Protein AF-A0A2E6PEG2-F1 (afdb_monomer)

Sequence (122 aa):
MLGLSFFLGQRINRQYKETPFESGIISVGSSQFRISVHFYLTAILFIIFDLEVVFLFAWAVGVREAGWPGFIEITVFIMILGVALFYLWRTGALDWRTETQKRGLDKLVGPGGVVNKKEFEL

Mean predicted aligned error: 11.03 Å

Foldseek 3Di:
DVVVCVVPPDDDDDPVVPADDDPPDHDDDDPDDDDDCLVVVVVVLVVVVVVVVVVVVVCVVCVVVCDPVSVVVNVVSVVVNVVVVVVCVVVCSNPPQDPVNVVVQVVQQDPPRDRDCVVPDD

Structure (mmCIF, N/CA/C/O backbone):
data_AF-A0A2E6PEG2-F1
#
_entry.id   AF-A0A2E6PEG2-F1
#
loop_
_atom_site.group_PDB
_atom_site.id
_atom_site.type_symbol
_atom_site.label_atom_id
_atom_site.label_alt_id
_atom_site.label_comp_id
_atom_site.label_asym_id
_atom_site.label_entity_id
_atom_site.label_seq_id
_atom_site.pdbx_PDB_ins_code
_atom_site.Cartn_x
_atom_site.Cartn_y
_atom_site.Cartn_z
_atom_site.occupancy
_atom_site.B_iso_or_equiv
_atom_site.auth_seq_id
_atom_site.auth_comp_id
_atom_site.auth_asym_id
_atom_site.auth_atom_id
_atom_site.pdbx_PDB_model_num
ATOM 1 N N . MET A 1 1 ? 17.815 9.250 24.272 1.00 71.00 1 MET A N 1
ATOM 2 C CA . MET A 1 1 ? 16.728 9.906 25.036 1.00 71.00 1 MET A CA 1
ATOM 3 C C . MET A 1 1 ? 16.047 8.960 26.026 1.00 71.00 1 MET A C 1
ATOM 5 O O . MET A 1 1 ? 15.992 9.322 27.190 1.00 71.00 1 MET A O 1
ATOM 9 N N . LEU A 1 2 ? 15.648 7.734 25.646 1.00 87.56 2 LEU A N 1
ATOM 10 C CA . LEU A 1 2 ? 15.038 6.763 26.583 1.00 87.56 2 LEU A CA 1
ATOM 11 C C . LEU A 1 2 ? 15.883 6.471 27.845 1.00 87.56 2 LEU A C 1
ATOM 13 O O . LEU A 1 2 ? 15.335 6.407 28.940 1.00 87.56 2 LEU A O 1
ATOM 17 N N . GLY A 1 3 ? 17.214 6.369 27.722 1.00 90.69 3 GLY A N 1
ATOM 18 C CA . GLY A 1 3 ? 18.100 6.126 28.874 1.00 90.69 3 GLY A CA 1
ATOM 19 C C . GLY A 1 3 ? 18.165 7.282 29.881 1.00 90.69 3 GLY A C 1
ATOM 20 O O . GLY A 1 3 ? 18.188 7.052 31.085 1.00 90.69 3 GLY A O 1
ATOM 21 N N . LEU A 1 4 ? 18.118 8.527 29.398 1.00 90.62 4 LEU A N 1
ATOM 22 C CA . LEU A 1 4 ? 18.117 9.729 30.239 1.00 90.62 4 LEU A CA 1
ATOM 23 C C . LEU A 1 4 ? 16.773 9.863 30.973 1.00 90.62 4 LEU A C 1
ATOM 25 O O . LEU A 1 4 ? 16.745 10.107 32.175 1.00 90.62 4 LEU A O 1
ATOM 29 N N . SER A 1 5 ? 15.664 9.591 30.276 1.00 87.19 5 SER A N 1
ATOM 30 C CA . SER A 1 5 ? 14.319 9.539 30.863 1.00 87.19 5 SER A CA 1
ATOM 31 C C . SER A 1 5 ? 14.162 8.429 31.906 1.00 87.19 5 SER A C 1
ATOM 33 O O . SER A 1 5 ? 13.469 8.627 32.897 1.00 87.19 5 SER A O 1
ATOM 35 N N . PHE A 1 6 ? 14.815 7.279 31.725 1.00 88.31 6 PHE A N 1
ATOM 36 C CA . PHE A 1 6 ? 14.796 6.199 32.717 1.00 88.31 6 PHE A CA 1
ATOM 37 C C . PHE A 1 6 ? 15.566 6.550 33.997 1.00 88.31 6 PHE A C 1
ATOM 39 O O .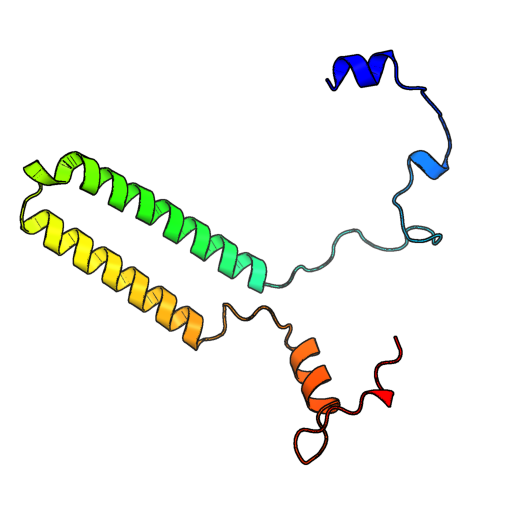 PHE A 1 6 ? 15.183 6.103 35.079 1.00 88.31 6 PHE A O 1
ATOM 46 N N . PHE A 1 7 ? 16.643 7.335 33.878 1.00 91.06 7 PHE A N 1
ATOM 47 C CA . PHE A 1 7 ? 17.499 7.704 35.007 1.00 91.06 7 PHE A CA 1
ATOM 48 C C . PHE A 1 7 ? 16.967 8.917 35.785 1.00 91.06 7 PHE A C 1
ATOM 50 O O . PHE A 1 7 ? 17.004 8.917 37.011 1.00 91.06 7 PHE A O 1
ATOM 57 N N . LEU A 1 8 ? 16.441 9.931 35.088 1.00 91.62 8 LEU A N 1
ATOM 58 C CA . LEU A 1 8 ? 15.866 11.135 35.708 1.00 91.62 8 LEU A CA 1
ATOM 59 C C . LEU A 1 8 ? 14.367 10.987 36.037 1.00 91.62 8 LEU A C 1
ATOM 61 O O . LEU A 1 8 ? 13.817 11.798 36.779 1.00 91.62 8 LEU A O 1
ATOM 65 N N . GLY A 1 9 ? 13.684 9.986 35.473 1.00 86.56 9 GLY A N 1
ATOM 66 C CA . GLY A 1 9 ? 12.247 9.784 35.640 1.00 86.56 9 GLY A CA 1
ATOM 67 C C . GLY A 1 9 ? 11.870 9.239 37.018 1.00 86.56 9 GLY A C 1
ATOM 68 O O . GLY A 1 9 ? 12.372 8.205 37.461 1.00 86.56 9 GLY A O 1
ATOM 69 N N . GLN A 1 10 ? 10.923 9.902 37.684 1.00 82.62 10 GLN A N 1
ATOM 70 C CA . GLN A 1 10 ? 10.420 9.481 38.989 1.00 82.62 10 GLN A CA 1
ATOM 71 C C . GLN A 1 10 ? 9.653 8.152 38.886 1.00 82.62 10 GLN A C 1
ATOM 73 O O . GLN A 1 10 ? 8.641 8.037 38.189 1.00 82.62 10 GLN A O 1
ATOM 78 N N . ARG A 1 11 ? 10.106 7.136 39.627 1.00 79.06 11 ARG A N 1
ATOM 79 C CA . ARG A 1 11 ? 9.434 5.833 39.696 1.00 79.06 11 ARG A CA 1
ATOM 80 C C . ARG A 1 11 ? 8.326 5.859 40.738 1.00 79.06 11 ARG A C 1
ATOM 82 O O . ARG A 1 11 ? 8.558 5.630 41.919 1.00 79.06 11 ARG A O 1
ATOM 89 N N . ILE A 1 12 ? 7.106 6.122 40.286 1.00 79.69 12 ILE A N 1
ATOM 90 C CA . ILE A 1 12 ? 5.903 5.962 41.106 1.00 79.69 12 ILE A CA 1
ATOM 91 C C . ILE A 1 12 ? 5.370 4.541 40.904 1.00 79.69 12 ILE A C 1
ATOM 93 O O . ILE A 1 12 ? 5.108 4.137 39.768 1.00 79.69 12 ILE A O 1
ATOM 97 N N . ASN A 1 13 ? 5.224 3.802 42.006 1.00 77.31 13 ASN A N 1
ATOM 98 C CA . ASN A 1 13 ? 4.554 2.506 42.064 1.00 77.31 13 ASN A CA 1
ATOM 99 C C . ASN A 1 13 ? 3.150 2.725 42.649 1.00 77.31 13 ASN A C 1
ATOM 101 O O . ASN A 1 13 ? 2.996 2.964 43.846 1.00 77.31 13 ASN A O 1
ATOM 105 N N . ARG A 1 14 ? 2.136 2.751 41.783 1.00 80.19 14 ARG A N 1
ATOM 106 C CA . ARG A 1 14 ? 0.718 2.867 42.150 1.00 80.19 14 ARG A CA 1
ATOM 107 C C . ARG A 1 14 ? -0.040 1.778 41.414 1.00 80.19 14 ARG A C 1
ATOM 109 O O . ARG A 1 14 ? 0.177 1.600 40.222 1.00 80.19 14 ARG A O 1
ATOM 116 N N . GLN A 1 15 ? -0.971 1.126 42.101 1.00 77.12 15 GLN A N 1
ATOM 117 C CA . GLN A 1 15 ? -1.752 0.015 41.555 1.00 77.12 15 GLN A CA 1
ATOM 118 C C . GLN A 1 15 ? -2.454 0.369 40.230 1.00 77.12 15 GLN A C 1
ATOM 120 O O . GLN A 1 15 ? -2.417 -0.416 39.295 1.00 77.12 15 GLN A O 1
ATOM 125 N N . TYR A 1 16 ? -2.990 1.588 40.111 1.00 76.81 16 TYR A N 1
ATOM 126 C CA . TYR A 1 16 ? -3.676 2.073 38.902 1.00 76.81 16 TYR A CA 1
ATOM 127 C C . TYR A 1 16 ? -2.751 2.475 37.742 1.00 76.81 16 TYR A C 1
ATOM 129 O O . TYR A 1 16 ? -3.225 2.802 36.660 1.00 76.81 16 TYR A O 1
ATOM 137 N N . LYS A 1 17 ? -1.430 2.517 37.956 1.00 79.75 17 LYS A N 1
ATOM 138 C CA . LYS A 1 17 ? -0.465 2.856 36.898 1.00 79.75 17 LYS A CA 1
ATOM 139 C C . LYS A 1 17 ? -0.232 1.679 35.949 1.00 79.75 17 LYS A C 1
ATOM 141 O O . LYS A 1 17 ? 0.063 1.892 34.782 1.00 79.75 17 LYS A O 1
ATOM 146 N N . GLU A 1 18 ? -0.364 0.463 36.471 1.00 83.25 18 GLU A N 1
ATOM 147 C CA . GLU A 1 18 ? -0.115 -0.787 35.746 1.00 83.25 18 GLU A CA 1
ATOM 148 C C . GLU A 1 18 ? -1.414 -1.399 35.181 1.00 83.25 18 GLU A C 1
ATOM 150 O O . GLU A 1 18 ? -1.401 -2.497 34.631 1.00 83.25 18 GLU A O 1
ATOM 155 N N . THR A 1 19 ? -2.551 -0.707 35.320 1.00 84.62 19 THR A N 1
ATOM 156 C CA . THR A 1 19 ? -3.849 -1.138 34.783 1.00 84.62 19 THR A CA 1
ATOM 157 C C . THR A 1 19 ? -4.165 -0.426 33.465 1.00 84.62 19 THR A C 1
ATOM 159 O O . THR A 1 19 ? -3.920 0.780 33.372 1.00 84.62 19 THR A O 1
ATOM 162 N N . PRO A 1 20 ? -4.747 -1.116 32.462 1.00 85.88 20 PRO A N 1
ATOM 163 C CA . PRO A 1 20 ? -5.229 -0.482 31.237 1.00 85.88 20 PRO A CA 1
ATOM 164 C C . PRO A 1 20 ? -6.216 0.653 31.524 1.00 85.88 20 PRO A C 1
ATOM 166 O O . PRO A 1 20 ? -7.034 0.572 32.440 1.00 85.88 20 PRO A O 1
ATOM 169 N N . PHE A 1 21 ? -6.139 1.721 30.733 1.00 85.25 21 PHE A N 1
ATOM 170 C CA . PHE A 1 21 ? -7.074 2.833 30.839 1.00 85.25 21 PHE A CA 1
ATOM 171 C C . PHE A 1 21 ? -8.407 2.472 30.175 1.00 85.25 21 PHE A C 1
ATOM 173 O O . PHE A 1 21 ? -8.458 2.287 28.962 1.00 85.25 21 PHE A O 1
ATOM 180 N N . GLU A 1 22 ? -9.485 2.449 30.957 1.00 87.44 22 GLU A N 1
ATOM 181 C CA . GLU A 1 22 ? -10.852 2.241 30.463 1.00 87.44 22 GLU A CA 1
ATOM 182 C C . GLU A 1 22 ? -11.817 3.319 30.979 1.00 87.44 22 GLU A C 1
ATOM 184 O O . GLU A 1 22 ? -12.893 3.027 31.480 1.00 87.44 22 GLU A O 1
ATOM 189 N N . SER A 1 23 ? -11.437 4.601 30.924 1.00 86.38 23 SER A N 1
ATOM 190 C CA . SER A 1 23 ? -12.324 5.719 31.315 1.00 86.38 23 SER A CA 1
ATOM 191 C C . SER A 1 23 ? -12.958 5.595 32.718 1.00 86.38 23 SER A C 1
ATOM 193 O O . SER A 1 23 ? -14.042 6.117 32.963 1.00 86.38 23 SER A O 1
ATOM 195 N N . GLY A 1 24 ? -12.277 4.923 33.654 1.00 84.31 24 GLY A N 1
ATOM 196 C CA . GLY A 1 24 ? -12.718 4.757 35.044 1.00 84.31 24 GLY A CA 1
ATOM 197 C C . GLY A 1 24 ? -13.495 3.471 35.349 1.00 84.31 24 GLY A C 1
ATOM 198 O O . GLY A 1 24 ? -13.867 3.280 36.507 1.00 84.31 24 GLY A O 1
ATOM 199 N N . ILE A 1 25 ? -13.710 2.583 34.371 1.00 82.25 25 ILE A N 1
ATOM 200 C CA . ILE A 1 25 ? -14.249 1.236 34.617 1.00 82.25 25 ILE A CA 1
ATOM 201 C C . ILE A 1 25 ? -13.129 0.194 34.751 1.00 82.25 25 ILE A C 1
ATOM 203 O O . ILE A 1 25 ? -11.996 0.406 34.323 1.00 82.25 25 ILE A O 1
ATOM 207 N N . ILE A 1 26 ? -13.439 -0.923 35.410 1.00 82.75 26 ILE A N 1
ATOM 208 C CA . ILE A 1 26 ? -12.541 -2.079 35.487 1.00 82.75 26 ILE A CA 1
ATOM 209 C C . ILE A 1 26 ? -12.556 -2.838 34.163 1.00 82.75 26 ILE A C 1
ATOM 211 O O . ILE A 1 26 ? -13.631 -3.103 33.629 1.00 82.75 26 ILE A O 1
ATOM 215 N N . SER A 1 27 ? -11.375 -3.245 33.693 1.00 78.88 27 SER A N 1
ATOM 216 C CA . SER A 1 27 ? -11.249 -4.033 32.469 1.00 78.88 27 SER A CA 1
A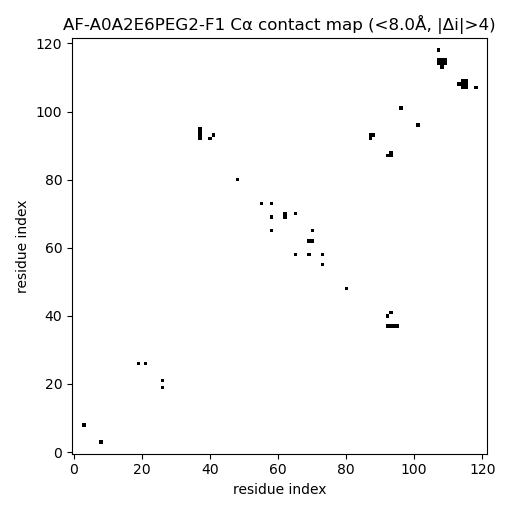TOM 217 C C . SER A 1 27 ? -11.962 -5.365 32.587 1.00 78.88 27 SER A C 1
ATOM 219 O O . SER A 1 27 ? -11.531 -6.243 33.341 1.00 78.88 27 SER A O 1
ATOM 221 N N . VAL A 1 28 ? -13.055 -5.512 31.841 1.00 78.06 28 VAL A N 1
ATOM 222 C CA . VAL A 1 28 ? -13.885 -6.717 31.811 1.00 78.06 28 VAL A CA 1
ATOM 223 C C . VAL A 1 28 ? -13.995 -7.250 30.387 1.00 78.06 28 VAL A C 1
ATOM 225 O O . VAL A 1 28 ? -14.310 -6.525 29.449 1.00 78.06 28 VAL A O 1
ATOM 228 N N . GLY A 1 29 ? -13.765 -8.552 30.226 1.00 76.44 29 GLY A N 1
ATOM 229 C CA . GLY A 1 29 ? -13.909 -9.247 28.946 1.00 76.44 29 GLY A CA 1
ATOM 230 C C . GLY A 1 29 ? -12.600 -9.784 28.369 1.00 76.44 29 GLY A C 1
ATOM 231 O O . GLY A 1 29 ? -11.526 -9.672 28.954 1.00 76.44 29 GLY A O 1
ATOM 232 N N . SER A 1 30 ? -12.719 -10.441 27.215 1.00 78.44 30 SER A N 1
ATOM 233 C CA . SER A 1 30 ? -11.582 -10.999 26.484 1.00 78.44 30 SER A CA 1
ATOM 234 C C . SER A 1 30 ? -10.939 -9.934 25.597 1.00 78.44 30 SER A C 1
ATOM 236 O O . SER A 1 30 ? -11.628 -9.260 24.835 1.00 78.44 30 SER A O 1
ATOM 238 N N . SER A 1 31 ? -9.606 -9.854 25.615 1.00 74.75 31 SER A N 1
ATOM 239 C CA . SER A 1 31 ? -8.812 -9.022 24.692 1.00 74.75 31 SER A CA 1
ATOM 240 C C . SER A 1 31 ? -8.879 -9.501 23.228 1.00 74.75 31 SER A C 1
ATOM 242 O O . SER A 1 31 ? -8.228 -8.925 22.357 1.00 74.75 31 SER A O 1
ATOM 244 N N . GLN A 1 32 ? -9.615 -10.577 22.942 1.00 75.88 32 GLN A N 1
ATOM 245 C CA . GLN A 1 32 ? -9.742 -11.165 21.612 1.00 75.88 32 GLN A CA 1
ATOM 246 C C . GLN A 1 32 ? -11.047 -10.711 20.958 1.00 75.88 32 GLN A C 1
ATOM 248 O O . GLN A 1 32 ? -12.097 -11.338 21.103 1.00 75.88 32 GLN A O 1
ATOM 253 N N . PHE A 1 33 ? -10.972 -9.624 20.201 1.00 75.06 33 PHE A N 1
ATOM 254 C CA . PHE A 1 33 ? -12.064 -9.143 19.361 1.00 75.06 33 PHE A CA 1
ATOM 255 C C . PHE A 1 33 ? -11.805 -9.496 17.896 1.00 75.06 33 PHE A C 1
ATOM 257 O O . PHE A 1 33 ? -10.671 -9.497 17.414 1.00 75.06 33 PHE A O 1
ATOM 264 N N . ARG A 1 34 ? -12.880 -9.823 17.172 1.00 75.31 34 ARG A N 1
ATOM 265 C CA . ARG A 1 34 ? -12.820 -10.111 15.736 1.00 75.31 34 ARG A CA 1
ATOM 266 C C . ARG A 1 34 ? -12.666 -8.794 14.986 1.00 75.31 34 ARG A C 1
ATOM 268 O O . ARG A 1 34 ? -13.611 -8.017 14.891 1.00 75.31 34 ARG A O 1
ATOM 275 N N . ILE A 1 35 ? -11.469 -8.553 14.468 1.00 72.50 35 ILE A N 1
ATOM 276 C CA . ILE A 1 35 ? -11.198 -7.431 13.570 1.00 72.50 35 ILE A CA 1
ATOM 277 C C . ILE A 1 35 ? -11.887 -7.713 12.225 1.00 72.50 35 ILE A C 1
ATOM 279 O O . ILE A 1 35 ? -11.999 -8.867 11.803 1.00 72.50 35 ILE A O 1
ATOM 283 N N . SER A 1 36 ? -12.408 -6.674 11.571 1.00 76.69 36 SER A N 1
ATOM 284 C CA . SER A 1 36 ? -13.124 -6.823 10.302 1.00 76.69 36 SER A CA 1
A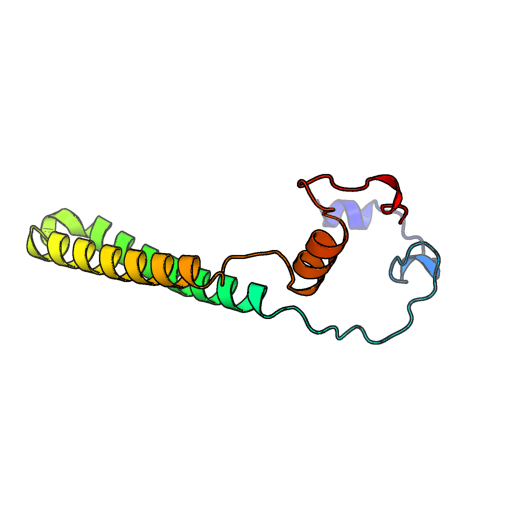TOM 285 C C . SER A 1 36 ? -12.187 -7.272 9.168 1.00 76.69 36 SER A C 1
ATOM 287 O O . SER A 1 36 ? -11.010 -6.918 9.127 1.00 76.69 36 SER A O 1
ATOM 289 N N . VAL A 1 37 ? -12.718 -8.040 8.208 1.00 80.31 37 VAL A N 1
ATOM 290 C CA . VAL A 1 37 ? -11.946 -8.588 7.070 1.00 80.31 37 VAL A CA 1
ATOM 291 C C . VAL A 1 37 ? -11.373 -7.489 6.155 1.00 80.31 37 VAL A C 1
ATOM 293 O O . VAL A 1 37 ? -10.370 -7.704 5.482 1.00 80.31 37 VAL A O 1
ATOM 296 N N . HIS A 1 38 ? -11.948 -6.283 6.167 1.00 81.62 38 HIS A N 1
ATOM 297 C CA . HIS A 1 38 ? -11.516 -5.144 5.345 1.00 81.62 38 HIS A CA 1
ATOM 298 C C . HIS A 1 38 ? -10.035 -4.768 5.553 1.00 81.62 38 HIS A C 1
ATOM 300 O O . HIS A 1 38 ? -9.339 -4.419 4.596 1.00 81.62 38 HIS A O 1
ATOM 306 N N . PHE A 1 39 ? -9.516 -4.921 6.778 1.00 82.75 39 PHE A N 1
ATOM 307 C CA . PHE A 1 39 ? -8.100 -4.677 7.072 1.00 82.75 39 PHE A CA 1
ATOM 308 C C . PHE A 1 39 ? -7.179 -5.694 6.387 1.00 82.75 39 PHE A C 1
ATOM 310 O O . PHE A 1 39 ? -6.094 -5.342 5.933 1.00 82.75 39 PHE A O 1
ATOM 317 N N . TYR A 1 40 ? -7.626 -6.946 6.269 1.00 87.38 40 TYR A N 1
ATOM 318 C CA . TYR A 1 40 ? -6.860 -8.016 5.636 1.00 87.38 40 TYR A CA 1
ATOM 319 C C . TYR A 1 40 ? -6.772 -7.840 4.116 1.00 87.38 40 TYR A C 1
ATOM 321 O O . TYR A 1 40 ? -5.691 -7.977 3.547 1.00 87.38 40 TYR A O 1
ATOM 329 N N . LEU A 1 41 ? -7.882 -7.474 3.465 1.00 87.56 41 LEU A N 1
ATOM 330 C CA . LEU A 1 41 ? -7.904 -7.224 2.018 1.00 87.56 41 LEU A CA 1
ATOM 331 C C . LEU A 1 41 ? -6.965 -6.076 1.634 1.00 87.56 41 LEU A C 1
ATOM 333 O O . LEU A 1 41 ? -6.171 -6.214 0.705 1.00 87.56 41 LEU A O 1
ATOM 337 N N . THR A 1 42 ? -7.006 -4.979 2.396 1.00 86.69 42 THR A N 1
ATOM 338 C CA . THR A 1 42 ? -6.092 -3.843 2.207 1.00 86.69 42 THR A CA 1
ATOM 339 C C . THR A 1 42 ? -4.632 -4.256 2.420 1.00 86.69 42 THR A C 1
ATOM 341 O O . THR A 1 42 ? -3.769 -3.865 1.638 1.00 86.69 42 THR A O 1
ATOM 344 N N . ALA A 1 43 ? -4.348 -5.082 3.433 1.00 91.50 43 ALA A N 1
ATOM 345 C CA . ALA A 1 43 ? -2.993 -5.549 3.721 1.00 91.50 43 ALA A CA 1
ATOM 346 C C . ALA A 1 43 ? -2.416 -6.436 2.606 1.00 91.50 43 ALA A C 1
ATOM 348 O O . ALA A 1 43 ? -1.276 -6.231 2.199 1.00 91.50 43 ALA A O 1
ATOM 349 N N . ILE A 1 44 ? -3.189 -7.388 2.071 1.00 91.19 44 ILE A N 1
ATOM 350 C CA . ILE A 1 44 ? -2.724 -8.214 0.944 1.00 91.19 44 ILE A CA 1
ATOM 351 C C . ILE A 1 44 ? -2.506 -7.366 -0.301 1.00 91.19 44 ILE A C 1
ATOM 353 O O . ILE A 1 44 ? -1.486 -7.527 -0.966 1.00 91.19 44 ILE A O 1
ATOM 357 N N . LEU A 1 45 ? -3.440 -6.464 -0.618 1.00 90.00 45 LEU A N 1
ATOM 358 C CA . LEU A 1 45 ? -3.284 -5.577 -1.768 1.00 90.00 45 LEU A CA 1
ATOM 359 C C . LEU A 1 45 ? -2.019 -4.726 -1.635 1.00 90.00 45 LEU A C 1
ATOM 361 O O . LEU A 1 45 ? -1.302 -4.563 -2.616 1.00 90.00 45 LEU A O 1
ATOM 365 N N . PHE A 1 46 ? -1.727 -4.234 -0.430 1.00 91.38 46 PHE A N 1
ATOM 366 C CA . PHE A 1 46 ? -0.496 -3.502 -0.155 1.00 91.38 46 PHE A CA 1
ATOM 367 C C . PHE A 1 46 ? 0.747 -4.364 -0.396 1.00 91.38 46 PHE A C 1
ATOM 369 O O . PHE A 1 46 ? 1.650 -3.912 -1.083 1.00 91.38 46 PHE A O 1
ATOM 376 N N . ILE A 1 47 ? 0.774 -5.609 0.094 1.00 94.81 47 ILE A N 1
ATOM 377 C CA . ILE A 1 47 ? 1.905 -6.530 -0.120 1.00 94.81 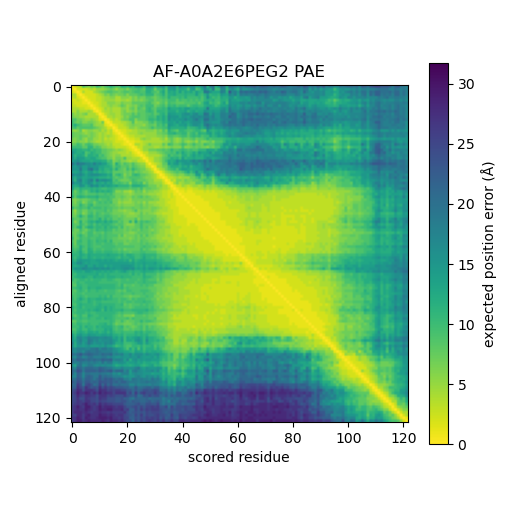47 ILE A CA 1
ATOM 378 C C . ILE A 1 47 ? 2.127 -6.801 -1.609 1.00 94.81 47 ILE A C 1
ATOM 380 O O . ILE A 1 47 ? 3.265 -6.779 -2.068 1.00 94.81 47 ILE A O 1
ATOM 384 N N . ILE A 1 48 ? 1.051 -7.061 -2.359 1.00 92.50 48 ILE A N 1
ATOM 385 C CA . ILE A 1 48 ? 1.146 -7.284 -3.803 1.00 92.50 48 ILE A CA 1
ATOM 386 C C . ILE A 1 48 ? 1.692 -6.016 -4.454 1.00 92.50 48 ILE A C 1
ATOM 388 O O . ILE A 1 48 ? 2.740 -6.074 -5.073 1.00 92.50 48 ILE A O 1
ATOM 392 N N . PHE A 1 49 ? 1.057 -4.860 -4.251 1.00 92.44 49 PHE A N 1
ATOM 393 C CA . PHE A 1 49 ? 1.490 -3.608 -4.873 1.00 92.44 49 PHE A CA 1
ATOM 394 C C . PHE A 1 49 ? 2.941 -3.228 -4.529 1.00 92.44 49 PHE A C 1
ATOM 396 O O . PHE A 1 49 ? 3.673 -2.783 -5.410 1.00 92.44 49 PHE A O 1
ATOM 403 N N . ASP A 1 50 ? 3.374 -3.438 -3.284 1.00 95.44 50 ASP A N 1
ATOM 404 C CA . ASP A 1 50 ? 4.751 -3.190 -2.839 1.00 95.44 50 ASP A CA 1
ATOM 405 C C . ASP A 1 50 ? 5.759 -4.080 -3.584 1.00 95.44 50 ASP A C 1
ATOM 407 O O . ASP A 1 50 ? 6.779 -3.604 -4.085 1.00 95.44 50 ASP A O 1
ATOM 411 N N . LEU A 1 51 ? 5.431 -5.362 -3.758 1.00 95.25 51 LEU A N 1
ATOM 412 C CA . LEU A 1 51 ? 6.241 -6.301 -4.530 1.00 95.25 51 LEU A CA 1
ATOM 413 C C . LEU A 1 51 ? 6.344 -5.879 -6.005 1.00 95.25 51 LEU A C 1
ATOM 415 O O . LEU A 1 51 ? 7.423 -5.942 -6.597 1.00 95.25 51 LEU A O 1
ATOM 419 N N . GLU A 1 52 ? 5.260 -5.378 -6.591 1.00 94.31 52 GLU A N 1
ATOM 420 C CA . GLU A 1 52 ? 5.267 -4.935 -7.987 1.00 94.31 52 GLU A CA 1
ATOM 421 C C . GLU A 1 52 ? 6.128 -3.681 -8.185 1.00 94.31 52 GLU A C 1
ATOM 423 O O . GLU A 1 52 ? 6.820 -3.557 -9.197 1.00 94.31 52 GLU A O 1
A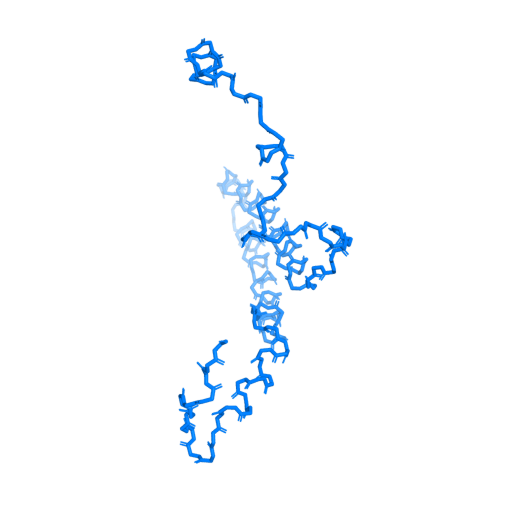TOM 428 N N . VAL A 1 53 ? 6.158 -2.768 -7.207 1.00 94.88 53 VAL A N 1
ATOM 429 C CA . VAL A 1 53 ? 7.045 -1.592 -7.235 1.00 94.88 53 VAL A CA 1
ATOM 430 C C . VAL A 1 53 ? 8.517 -2.008 -7.255 1.00 94.88 53 VAL A C 1
ATOM 432 O O . VAL A 1 53 ? 9.313 -1.380 -7.957 1.00 94.88 53 VAL A O 1
ATOM 435 N N . VAL A 1 54 ? 8.888 -3.089 -6.564 1.00 96.44 54 VAL A N 1
ATOM 436 C CA . VAL A 1 54 ? 10.252 -3.640 -6.640 1.00 96.44 54 VAL A CA 1
ATOM 437 C C . VAL A 1 54 ? 10.586 -4.082 -8.069 1.00 96.44 54 VAL A C 1
ATOM 439 O O . VAL A 1 54 ? 11.685 -3.796 -8.552 1.00 96.44 54 VAL A O 1
ATOM 442 N N . PHE A 1 55 ? 9.647 -4.706 -8.786 1.00 93.50 55 PHE A N 1
ATOM 443 C CA . PHE A 1 55 ? 9.849 -5.067 -10.193 1.00 93.50 55 PHE A CA 1
ATOM 444 C C . PHE A 1 55 ? 9.934 -3.847 -11.113 1.00 93.50 55 PHE A C 1
ATOM 446 O O . PHE A 1 55 ? 10.819 -3.795 -11.972 1.00 93.50 55 PHE A O 1
ATOM 453 N N . LEU A 1 56 ? 9.085 -2.835 -10.898 1.00 94.81 56 LEU A N 1
ATOM 454 C CA . LEU A 1 56 ? 9.181 -1.561 -11.619 1.00 94.81 56 LEU A CA 1
ATOM 455 C C . LEU A 1 56 ? 10.550 -0.910 -11.414 1.00 94.81 56 LEU A C 1
ATOM 457 O O . LEU A 1 56 ? 11.136 -0.393 -12.364 1.00 94.81 56 LEU A O 1
ATOM 461 N N . PHE A 1 57 ? 11.080 -0.962 -10.193 1.00 95.38 57 PHE A N 1
ATOM 462 C CA . PHE A 1 57 ? 12.390 -0.413 -9.872 1.00 95.38 57 PHE A CA 1
ATOM 463 C C . PHE A 1 57 ? 13.522 -1.190 -10.552 1.00 95.38 57 PHE A C 1
ATOM 465 O O . PHE A 1 57 ? 14.407 -0.579 -11.150 1.00 95.38 57 PHE A O 1
ATOM 472 N N . ALA A 1 58 ? 13.478 -2.525 -10.523 1.00 93.44 58 ALA A N 1
ATOM 473 C CA . ALA A 1 58 ? 14.463 -3.366 -11.202 1.00 93.44 58 ALA A CA 1
ATOM 474 C C . ALA A 1 58 ? 14.509 -3.083 -12.714 1.00 93.44 58 ALA A C 1
ATOM 476 O O . ALA A 1 58 ? 15.589 -2.913 -13.281 1.00 93.44 58 ALA A O 1
ATOM 477 N N . TRP A 1 59 ? 13.340 -2.954 -13.349 1.00 94.75 59 TRP A N 1
ATOM 478 C CA . TRP A 1 59 ? 13.243 -2.543 -14.748 1.00 94.75 59 TRP A CA 1
ATOM 479 C C . TRP A 1 59 ? 13.760 -1.114 -14.971 1.00 94.75 59 TRP A C 1
ATOM 481 O O . TRP A 1 59 ? 14.515 -0.876 -15.913 1.00 94.75 59 TRP A O 1
ATOM 491 N N . ALA A 1 60 ? 13.411 -0.168 -14.093 1.00 94.25 60 ALA A N 1
ATOM 492 C CA . ALA A 1 60 ? 13.820 1.230 -14.219 1.00 94.25 60 ALA A CA 1
ATOM 493 C C . ALA A 1 60 ? 15.347 1.405 -14.183 1.00 94.25 60 ALA A C 1
ATOM 495 O O . ALA A 1 60 ? 15.884 2.247 -14.904 1.00 94.25 60 ALA A O 1
ATOM 496 N N . VAL A 1 61 ? 16.054 0.592 -13.389 1.00 95.94 61 VAL A N 1
ATOM 497 C CA . VAL A 1 61 ? 17.526 0.592 -13.338 1.00 95.94 61 VAL A CA 1
ATOM 498 C C . VAL A 1 61 ? 18.142 0.123 -14.665 1.00 95.94 61 VAL A C 1
ATOM 500 O O . VAL A 1 61 ? 19.160 0.673 -15.077 1.00 95.94 61 VAL A O 1
ATOM 503 N N . GLY A 1 62 ? 17.525 -0.848 -15.346 1.00 93.69 62 GLY A N 1
ATOM 504 C CA . GLY A 1 62 ? 18.008 -1.446 -16.601 1.00 93.69 62 GLY A CA 1
ATOM 505 C C . GLY A 1 62 ? 17.279 -0.976 -17.865 1.00 93.69 62 GLY A C 1
ATOM 506 O O . GLY A 1 62 ? 17.237 -1.693 -18.866 1.00 93.69 62 GLY A O 1
ATOM 507 N N . VAL A 1 63 ? 16.642 0.200 -17.831 1.00 93.88 63 VAL A N 1
ATOM 508 C CA . VAL A 1 63 ? 15.727 0.639 -18.902 1.00 93.88 63 VAL A CA 1
ATOM 509 C C . VAL A 1 63 ? 16.418 0.786 -20.265 1.00 93.88 63 VAL A C 1
ATOM 511 O O . VAL A 1 63 ? 15.796 0.583 -21.309 1.00 93.88 63 VAL A O 1
ATOM 514 N N . ARG A 1 64 ? 17.715 1.123 -20.277 1.00 91.38 64 ARG A N 1
ATOM 515 C CA . ARG A 1 64 ? 18.479 1.335 -21.517 1.00 91.38 64 ARG A CA 1
ATOM 516 C C . ARG A 1 64 ? 18.798 0.016 -22.209 1.00 91.38 64 ARG A C 1
ATOM 518 O O . ARG A 1 64 ? 18.766 -0.041 -23.435 1.00 91.38 64 ARG A O 1
ATOM 525 N N . GLU A 1 65 ? 19.088 -1.018 -21.431 1.00 92.62 65 GLU A N 1
ATOM 526 C CA . GLU A 1 65 ? 19.391 -2.364 -21.907 1.00 92.62 65 GLU A CA 1
ATOM 527 C C . GLU A 1 65 ? 18.114 -3.116 -22.309 1.00 92.62 65 GLU A C 1
ATOM 529 O O . GLU A 1 65 ? 18.125 -3.863 -23.285 1.00 92.62 65 GLU A O 1
ATOM 534 N N . ALA A 1 66 ? 17.007 -2.889 -21.594 1.00 90.56 66 ALA A N 1
ATOM 535 C CA . ALA A 1 66 ? 15.732 -3.563 -21.839 1.00 90.56 66 ALA A CA 1
ATOM 536 C C . ALA A 1 66 ? 15.023 -3.094 -23.128 1.00 90.56 66 ALA A C 1
ATOM 538 O O . ALA A 1 66 ? 14.295 -3.866 -23.758 1.00 90.56 66 ALA A O 1
ATOM 539 N N . GLY A 1 67 ? 15.235 -1.836 -23.532 1.00 91.62 67 GLY A N 1
ATOM 540 C CA . GLY A 1 67 ? 14.716 -1.276 -24.781 1.00 91.62 67 GLY A CA 1
ATOM 541 C C . GLY A 1 67 ? 13.188 -1.359 -24.927 1.00 91.62 67 GLY A C 1
ATOM 542 O O . GLY A 1 67 ? 12.435 -1.362 -23.953 1.00 91.62 67 GLY A O 1
ATOM 543 N N . TRP A 1 68 ? 12.714 -1.422 -26.175 1.00 94.00 68 TRP A N 1
ATOM 544 C CA . TRP A 1 68 ? 11.284 -1.518 -26.499 1.00 94.00 68 TRP A CA 1
ATOM 545 C C . TRP A 1 68 ? 10.573 -2.758 -25.928 1.00 94.00 68 TRP A C 1
ATOM 547 O O . TRP A 1 68 ? 9.447 -2.600 -25.454 1.00 94.00 68 TRP A O 1
AT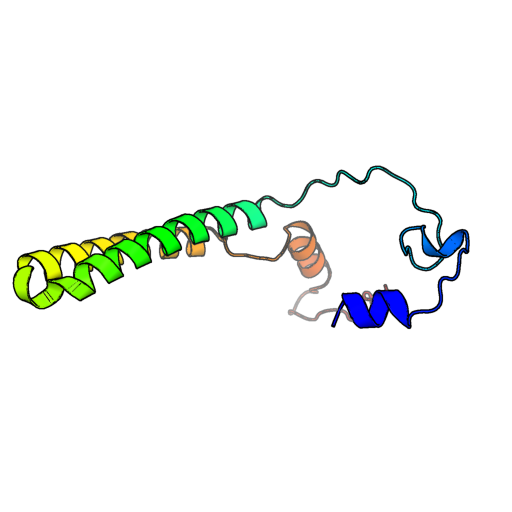OM 557 N N . PRO A 1 69 ? 11.177 -3.966 -25.927 1.00 93.38 69 PRO A N 1
ATOM 558 C CA . PRO A 1 69 ? 10.553 -5.139 -25.316 1.00 93.38 69 PRO A CA 1
ATOM 559 C C . PRO A 1 69 ? 10.258 -4.938 -23.827 1.00 93.38 69 PRO A C 1
ATOM 561 O O . PRO A 1 69 ? 9.118 -5.124 -23.407 1.00 93.38 69 PRO A O 1
ATOM 564 N N . GLY A 1 70 ? 11.232 -4.443 -23.054 1.00 92.62 70 GLY A N 1
ATOM 565 C CA . GLY A 1 70 ? 11.026 -4.177 -21.629 1.00 92.62 70 GLY A CA 1
ATOM 566 C C . GLY A 1 70 ? 9.956 -3.115 -21.368 1.00 92.62 70 GLY A C 1
ATOM 567 O O . GLY A 1 70 ? 9.212 -3.205 -20.397 1.00 92.62 70 GLY A O 1
ATOM 568 N N . PHE A 1 71 ? 9.829 -2.119 -22.249 1.00 93.62 71 PHE A N 1
ATOM 569 C CA . PHE A 1 71 ? 8.754 -1.129 -22.150 1.00 93.62 71 PHE A CA 1
ATOM 570 C C . PHE A 1 71 ? 7.357 -1.741 -22.362 1.00 93.62 71 PHE A C 1
ATOM 572 O O . PHE A 1 71 ? 6.400 -1.366 -21.682 1.00 93.62 71 PHE A O 1
ATOM 579 N N . ILE A 1 72 ? 7.215 -2.696 -23.284 1.00 96.00 72 ILE A N 1
ATOM 580 C CA . ILE A 1 72 ? 5.941 -3.399 -23.489 1.00 96.00 72 ILE A CA 1
ATOM 581 C C . ILE A 1 72 ? 5.623 -4.268 -22.270 1.00 96.00 72 ILE A C 1
ATOM 583 O O . ILE A 1 72 ? 4.498 -4.218 -21.771 1.00 96.00 72 ILE A O 1
ATOM 587 N N . GLU A 1 73 ? 6.610 -5.005 -21.758 1.00 94.19 73 GLU A N 1
ATOM 588 C CA . GLU A 1 73 ? 6.459 -5.845 -20.565 1.00 94.19 73 GLU A CA 1
ATOM 589 C C . GLU A 1 73 ? 5.987 -5.026 -19.359 1.00 94.19 73 GLU A C 1
ATOM 591 O O . GLU A 1 73 ? 4.978 -5.374 -18.742 1.00 94.19 73 GLU A O 1
ATOM 596 N N . ILE A 1 74 ? 6.634 -3.886 -19.080 1.00 95.00 74 ILE A N 1
ATOM 597 C CA . ILE A 1 74 ? 6.259 -3.037 -17.945 1.00 95.00 74 ILE A CA 1
ATOM 598 C C . ILE A 1 74 ? 4.871 -2.415 -18.115 1.00 95.00 74 ILE A C 1
ATOM 600 O O . ILE A 1 74 ? 4.116 -2.283 -17.152 1.00 95.00 74 ILE A O 1
ATOM 604 N N . THR A 1 75 ? 4.500 -2.071 -19.350 1.00 95.19 75 THR A N 1
ATOM 605 C CA . THR A 1 75 ? 3.183 -1.503 -19.655 1.00 95.19 75 THR A CA 1
ATOM 606 C C . THR A 1 75 ? 2.078 -2.527 -19.416 1.00 95.19 75 THR A C 1
ATOM 608 O O . THR A 1 75 ? 1.075 -2.217 -18.770 1.00 95.19 75 THR A O 1
ATOM 611 N N . VAL A 1 76 ? 2.258 -3.758 -19.901 1.00 96.31 76 VAL A N 1
ATOM 612 C CA . VAL A 1 76 ? 1.301 -4.854 -19.683 1.00 96.31 76 VAL A CA 1
ATOM 613 C C . VAL A 1 76 ? 1.183 -5.170 -18.195 1.00 96.31 76 VAL A C 1
ATOM 615 O O . VAL A 1 76 ? 0.076 -5.321 -17.680 1.00 96.31 76 VAL A O 1
ATOM 618 N N . PHE A 1 77 ? 2.308 -5.203 -17.492 1.00 94.44 77 PHE A N 1
ATOM 619 C CA . PHE A 1 77 ? 2.364 -5.456 -16.061 1.00 94.44 77 PHE A CA 1
ATOM 620 C C . PHE A 1 77 ? 1.591 -4.404 -15.241 1.00 94.44 77 PHE A C 1
ATOM 622 O O . PHE A 1 77 ? 0.718 -4.758 -14.444 1.00 94.44 77 PHE A O 1
ATOM 629 N N . ILE A 1 78 ? 1.797 -3.110 -15.515 1.00 95.06 78 ILE A N 1
ATOM 630 C CA . ILE A 1 78 ? 1.029 -2.020 -14.884 1.00 95.06 78 ILE A CA 1
ATOM 631 C C . ILE A 1 78 ? -0.465 -2.124 -15.225 1.00 95.06 78 ILE A C 1
ATOM 633 O O . ILE A 1 78 ? -1.315 -1.910 -14.358 1.00 95.06 78 ILE A O 1
ATOM 637 N N . MET A 1 79 ? -0.811 -2.474 -16.467 1.00 96.38 79 MET A N 1
ATOM 638 C CA . MET A 1 79 ? -2.208 -2.628 -16.887 1.00 96.38 79 MET A CA 1
ATOM 639 C C . MET A 1 79 ? -2.929 -3.743 -16.127 1.00 96.38 79 MET A C 1
ATOM 641 O O . MET A 1 79 ? -4.073 -3.548 -15.714 1.00 96.38 79 MET A O 1
ATOM 645 N N . ILE A 1 80 ? -2.276 -4.886 -15.899 1.00 95.06 80 ILE A N 1
ATOM 646 C CA . ILE A 1 80 ? -2.849 -5.995 -15.121 1.00 95.06 80 ILE A CA 1
ATOM 647 C C . ILE A 1 80 ? -3.187 -5.528 -13.697 1.00 95.06 80 ILE A C 1
ATOM 649 O O . ILE A 1 80 ? -4.299 -5.770 -13.219 1.00 95.06 80 ILE A O 1
ATOM 653 N N . LEU A 1 81 ? -2.281 -4.787 -13.054 1.00 91.62 81 LEU A N 1
ATOM 654 C CA . LEU A 1 81 ? -2.512 -4.208 -11.726 1.00 91.62 81 LEU A CA 1
ATOM 655 C C . LEU A 1 81 ? -3.636 -3.176 -11.727 1.00 91.62 81 LEU A C 1
ATOM 657 O O . LEU A 1 81 ? -4.487 -3.188 -10.837 1.00 91.62 81 LEU A O 1
ATOM 661 N N . GLY A 1 82 ? -3.676 -2.317 -12.745 1.00 94.12 82 GLY A N 1
ATOM 662 C CA . GLY A 1 82 ? -4.750 -1.346 -12.927 1.00 94.12 82 GLY A CA 1
ATOM 663 C C . GLY A 1 82 ? -6.120 -2.018 -13.026 1.00 94.12 82 GLY A C 1
ATOM 664 O O . GLY A 1 82 ? -7.068 -1.587 -12.368 1.00 94.12 82 GLY A O 1
ATOM 665 N N . VAL A 1 83 ? -6.221 -3.116 -13.780 1.00 95.44 83 VAL A N 1
ATOM 666 C CA . VAL A 1 83 ? -7.457 -3.905 -13.899 1.00 95.44 83 VAL A CA 1
ATOM 667 C C . VAL A 1 83 ? -7.817 -4.579 -12.573 1.00 95.44 83 VAL A C 1
ATOM 669 O O . VAL A 1 83 ? -8.978 -4.516 -12.163 1.00 95.44 83 VAL A O 1
ATOM 672 N N . ALA A 1 84 ? -6.850 -5.179 -11.875 1.00 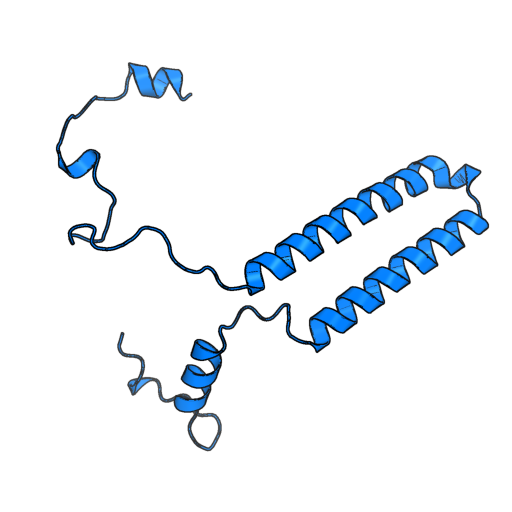90.88 84 ALA A N 1
ATOM 673 C CA . ALA A 1 84 ? -7.081 -5.814 -10.577 1.00 90.88 84 ALA A CA 1
ATOM 674 C C . ALA A 1 84 ? -7.577 -4.806 -9.525 1.00 90.88 84 ALA A C 1
ATOM 676 O O . ALA A 1 84 ? -8.569 -5.061 -8.836 1.00 90.88 84 ALA A O 1
ATOM 677 N N . LEU A 1 85 ? -6.947 -3.630 -9.447 1.00 91.56 85 LEU A N 1
ATOM 678 C CA . LEU A 1 85 ? -7.355 -2.547 -8.554 1.00 91.56 85 LEU A CA 1
ATOM 679 C C . LEU A 1 85 ? -8.748 -2.018 -8.914 1.00 91.56 85 LEU A C 1
ATOM 681 O O . LEU A 1 85 ? -9.588 -1.840 -8.030 1.00 91.56 85 LEU A O 1
ATOM 685 N N . PHE A 1 86 ? -9.019 -1.807 -10.205 1.00 94.31 86 PHE A N 1
ATOM 686 C CA . PHE A 1 86 ? -10.331 -1.368 -10.675 1.00 94.31 86 PHE A CA 1
ATOM 687 C C . PHE A 1 86 ? -11.430 -2.375 -10.311 1.00 94.31 86 PHE A C 1
ATOM 689 O O . PHE A 1 86 ? -12.491 -1.983 -9.819 1.00 94.31 86 PHE A O 1
ATOM 696 N N . TYR A 1 87 ? -11.173 -3.672 -10.489 1.00 92.50 87 TYR A N 1
ATOM 697 C CA . TYR A 1 87 ? -12.095 -4.735 -10.090 1.00 92.50 87 TYR A CA 1
ATOM 698 C C . TYR A 1 87 ? -12.377 -4.711 -8.580 1.00 92.50 87 TYR A C 1
ATOM 700 O O . TYR A 1 87 ? -13.538 -4.756 -8.155 1.00 92.50 87 TYR A O 1
ATOM 708 N N . LEU A 1 88 ? -11.331 -4.577 -7.759 1.00 88.88 88 LEU A N 1
ATOM 709 C CA . LEU A 1 88 ? -11.468 -4.538 -6.304 1.00 88.88 88 LEU A CA 1
ATOM 710 C C . LEU A 1 88 ? -12.248 -3.304 -5.831 1.00 88.88 88 LEU A C 1
ATOM 712 O O . LEU A 1 88 ? -13.104 -3.403 -4.947 1.00 88.88 88 LEU A O 1
ATOM 716 N N . TRP A 1 89 ? -12.001 -2.157 -6.468 1.00 88.75 89 TRP A N 1
ATOM 717 C CA . TRP A 1 89 ? -12.731 -0.921 -6.210 1.00 88.75 89 TRP A CA 1
ATOM 718 C C . TRP A 1 89 ? -14.215 -1.059 -6.553 1.00 88.75 89 TRP A C 1
ATOM 720 O O . TRP A 1 89 ? -15.069 -0.698 -5.743 1.00 88.75 89 TRP A O 1
ATOM 730 N N . ARG A 1 90 ? -14.544 -1.653 -7.708 1.00 91.06 90 ARG A N 1
ATOM 731 C CA . ARG A 1 90 ? -15.942 -1.887 -8.117 1.00 91.06 90 ARG A CA 1
ATOM 732 C C . ARG A 1 90 ? -16.671 -2.871 -7.204 1.00 91.06 90 ARG A C 1
ATOM 734 O O . ARG A 1 90 ? -17.877 -2.735 -7.033 1.00 91.06 90 ARG A O 1
ATOM 741 N N . THR A 1 91 ? -15.948 -3.805 -6.594 1.00 85.19 91 THR A N 1
ATOM 742 C CA . THR A 1 91 ? -16.497 -4.763 -5.620 1.00 85.19 91 THR A CA 1
ATOM 743 C C . THR A 1 91 ? -16.732 -4.126 -4.241 1.00 85.19 91 THR A C 1
ATOM 745 O O . THR A 1 91 ? -17.392 -4.715 -3.392 1.00 85.19 91 THR A O 1
ATOM 748 N N . GLY A 1 92 ? -16.226 -2.910 -3.996 1.00 81.50 92 GLY A N 1
ATOM 749 C CA . GLY A 1 92 ? -16.370 -2.230 -2.707 1.00 81.50 92 GLY A CA 1
ATOM 750 C C . GLY A 1 92 ? -15.455 -2.784 -1.613 1.00 81.50 92 GLY A C 1
ATOM 751 O O . GLY A 1 92 ? -15.639 -2.464 -0.446 1.00 81.50 92 GLY A O 1
ATOM 752 N N . ALA A 1 93 ? -14.440 -3.578 -1.968 1.00 78.38 93 ALA A N 1
ATOM 753 C CA . ALA A 1 93 ? -13.477 -4.129 -1.010 1.00 78.38 93 ALA A CA 1
ATOM 754 C C . ALA A 1 93 ? -12.623 -3.048 -0.319 1.00 78.38 93 ALA A C 1
ATOM 756 O O . ALA A 1 93 ? -12.054 -3.292 0.741 1.00 78.38 93 ALA A O 1
ATOM 757 N N . LEU A 1 94 ? -12.538 -1.864 -0.936 1.00 78.69 94 LEU A N 1
ATOM 758 C CA . LEU A 1 94 ? -11.889 -0.673 -0.388 1.00 78.69 94 LEU A CA 1
ATOM 759 C C . LEU A 1 94 ? -12.830 0.196 0.464 1.00 78.69 94 LEU A C 1
ATOM 761 O O . LEU A 1 94 ? -12.411 1.244 0.953 1.00 78.69 94 LEU A O 1
ATOM 765 N N . ASP A 1 95 ? -14.100 -0.185 0.615 1.00 80.00 95 ASP A N 1
ATOM 766 C CA . ASP A 1 95 ? -15.038 0.573 1.435 1.00 80.00 95 ASP A CA 1
ATOM 767 C C . ASP A 1 95 ? -14.742 0.347 2.921 1.00 80.00 95 ASP A C 1
ATOM 769 O O . ASP A 1 95 ? -14.689 -0.779 3.417 1.00 80.00 95 ASP A O 1
ATOM 773 N N . TRP A 1 96 ? -14.541 1.447 3.638 1.00 74.69 96 TRP A N 1
ATOM 774 C CA . TRP A 1 96 ? -14.204 1.437 5.058 1.00 74.69 96 TRP A CA 1
ATOM 775 C C . TRP A 1 96 ? -15.442 1.420 5.959 1.00 74.69 96 TRP A C 1
ATOM 777 O O . TRP A 1 96 ? -15.342 1.246 7.177 1.00 74.69 96 TRP A O 1
ATO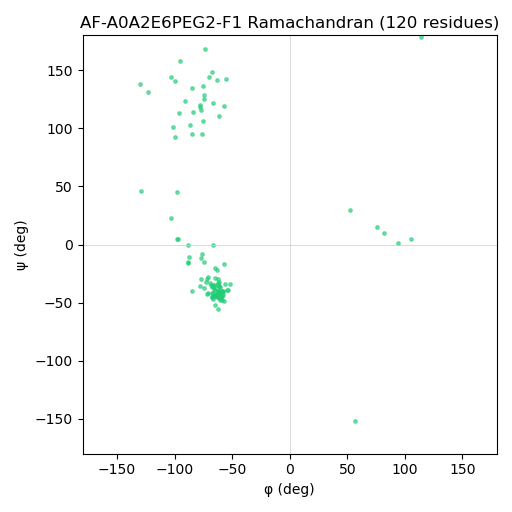M 787 N N . ARG A 1 97 ? -16.630 1.637 5.383 1.00 71.50 97 ARG A N 1
ATOM 788 C CA . ARG A 1 97 ? -17.880 1.668 6.138 1.00 71.50 97 ARG A CA 1
ATOM 789 C C . ARG A 1 97 ? -18.316 0.248 6.451 1.00 71.50 97 ARG A C 1
ATOM 791 O O . ARG A 1 97 ? -18.618 -0.535 5.555 1.00 71.50 97 ARG A O 1
ATOM 798 N N . THR A 1 98 ? -18.437 -0.056 7.739 1.00 68.75 98 THR A N 1
ATOM 799 C CA . THR A 1 98 ? -18.995 -1.343 8.169 1.00 68.75 98 THR A CA 1
ATOM 800 C C . THR A 1 98 ? -20.452 -1.440 7.699 1.00 68.75 98 THR A C 1
ATOM 802 O O . THR A 1 98 ? -21.186 -0.454 7.781 1.00 68.75 98 THR A O 1
ATOM 805 N N . GLU A 1 99 ? -20.914 -2.615 7.267 1.00 68.62 99 GLU A N 1
ATOM 806 C CA . GLU A 1 99 ? -22.314 -2.835 6.849 1.00 68.62 99 GLU A CA 1
ATOM 807 C C . GLU A 1 99 ? -23.331 -2.367 7.910 1.00 68.62 99 GLU A C 1
ATOM 809 O O . GLU A 1 99 ? -24.378 -1.798 7.594 1.00 68.62 99 GLU A O 1
ATOM 814 N N . THR A 1 100 ? -22.980 -2.495 9.193 1.00 67.88 100 THR A N 1
ATOM 815 C CA . THR A 1 100 ? -23.761 -1.965 10.319 1.00 67.88 100 THR A CA 1
ATOM 816 C C . THR A 1 100 ? -23.886 -0.439 10.286 1.00 67.88 100 THR A C 1
ATOM 818 O O . THR A 1 100 ? -24.966 0.096 10.525 1.00 67.88 100 THR A O 1
ATOM 821 N N . GLN A 1 101 ? -22.809 0.277 9.952 1.00 70.69 101 GLN A N 1
ATOM 822 C CA . GLN A 1 101 ? -22.810 1.740 9.837 1.00 70.69 101 GLN A CA 1
ATOM 823 C C . GLN A 1 101 ? -23.558 2.219 8.590 1.00 70.69 101 GLN A C 1
ATOM 825 O O . GLN A 1 101 ? -24.164 3.288 8.625 1.00 70.69 101 GLN A O 1
ATOM 830 N N . LYS A 1 102 ? -23.543 1.452 7.490 1.00 72.62 102 LYS A N 1
ATOM 831 C CA . LYS A 1 102 ? -24.362 1.753 6.303 1.00 72.62 102 LYS A CA 1
ATOM 832 C C . LYS A 1 102 ? -25.853 1.641 6.625 1.00 72.62 102 LYS A C 1
ATOM 834 O O . LYS A 1 102 ? -26.560 2.632 6.489 1.00 72.62 102 LYS A O 1
ATOM 839 N N . ARG A 1 103 ? -26.293 0.512 7.202 1.00 72.12 103 ARG A N 1
ATOM 840 C CA . ARG A 1 103 ? -27.694 0.327 7.643 1.00 72.12 103 ARG A CA 1
ATOM 841 C C . ARG A 1 103 ? -28.129 1.343 8.698 1.00 72.12 103 ARG A C 1
ATOM 843 O O . ARG A 1 103 ? -29.287 1.743 8.708 1.00 72.12 103 ARG A O 1
ATOM 850 N N . GLY A 1 104 ? -27.232 1.730 9.606 1.00 71.19 104 GLY A N 1
ATOM 851 C CA . GLY A 1 104 ? -27.503 2.780 10.589 1.00 71.19 104 GLY A CA 1
ATOM 852 C C . GLY A 1 104 ? -27.756 4.132 9.923 1.00 71.19 104 GLY A C 1
ATOM 853 O O . GLY A 1 104 ? -28.715 4.809 10.274 1.00 71.19 104 GLY A O 1
ATOM 854 N N . LEU A 1 105 ? -26.959 4.488 8.912 1.00 70.56 105 LEU A N 1
ATOM 855 C CA . LEU A 1 105 ? -27.157 5.724 8.157 1.00 70.56 105 LEU A CA 1
ATOM 856 C C . LEU A 1 105 ? -28.461 5.700 7.350 1.00 70.56 105 LEU A C 1
ATOM 858 O O . LEU A 1 105 ? -29.191 6.683 7.373 1.00 70.56 105 LEU A O 1
ATOM 862 N N . ASP A 1 106 ? -28.787 4.575 6.708 1.00 70.56 106 ASP A N 1
ATOM 863 C CA . ASP A 1 106 ? -30.028 4.425 5.932 1.00 70.56 106 ASP A CA 1
ATOM 864 C C . ASP A 1 106 ? -31.281 4.595 6.799 1.00 70.56 106 ASP A C 1
ATOM 866 O O . ASP A 1 106 ? -32.287 5.124 6.338 1.00 70.56 106 ASP A O 1
ATOM 870 N N . LYS A 1 107 ? -31.220 4.194 8.075 1.00 68.56 107 LYS A N 1
ATOM 871 C CA . LYS A 1 107 ? -32.311 4.424 9.036 1.00 68.56 107 LYS A CA 1
ATOM 872 C C . LYS A 1 107 ? -32.456 5.890 9.448 1.00 68.56 107 LYS A C 1
ATOM 874 O O . LYS A 1 107 ? -33.550 6.303 9.810 1.00 68.56 107 LYS A O 1
ATOM 879 N N . LEU A 1 108 ? -31.366 6.653 9.414 1.00 68.94 108 LEU A N 1
ATOM 880 C CA . LEU A 1 108 ? -31.333 8.064 9.813 1.00 68.94 108 LEU A CA 1
ATOM 881 C C . LEU A 1 108 ? -31.670 9.015 8.654 1.00 68.94 108 LEU A C 1
ATOM 883 O O . LEU A 1 108 ? -31.950 10.194 8.889 1.00 68.94 108 LEU A O 1
ATOM 887 N N . VAL A 1 109 ? -31.641 8.521 7.414 1.00 70.19 109 VAL A N 1
ATOM 888 C CA . VAL A 1 109 ? -32.037 9.258 6.210 1.00 70.19 109 VAL A CA 1
ATOM 889 C C . VAL A 1 109 ? -33.548 9.105 6.009 1.00 70.19 109 VAL A C 1
ATOM 891 O O . VAL A 1 109 ? -34.033 8.073 5.552 1.00 70.19 109 VAL A O 1
ATOM 894 N N . GLY A 1 110 ? -34.308 10.147 6.354 1.00 66.19 110 GLY A N 1
ATOM 895 C CA . GLY A 1 110 ? -35.751 10.200 6.108 1.00 66.19 110 GLY A CA 1
ATOM 896 C C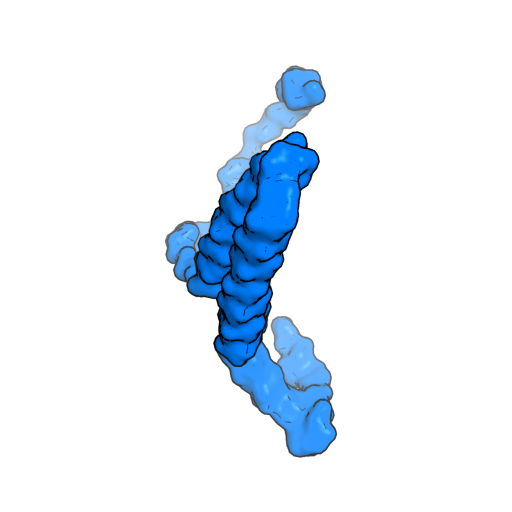 . GLY A 1 110 ? -36.103 10.421 4.625 1.00 66.19 110 GLY A C 1
ATOM 897 O O . GLY A 1 110 ? -35.231 10.777 3.820 1.00 66.19 110 GLY A O 1
ATOM 898 N N . PRO A 1 111 ? -37.384 10.256 4.234 1.00 67.62 111 PRO A N 1
ATOM 899 C CA . PRO A 1 111 ? -37.832 10.511 2.866 1.00 67.62 111 PRO A CA 1
ATOM 900 C C . PRO A 1 111 ? -37.497 11.953 2.451 1.00 67.62 111 PRO A C 1
ATOM 902 O O . PRO A 1 111 ? -37.925 12.909 3.091 1.00 67.62 111 PRO A O 1
ATOM 905 N N . GLY A 1 112 ? -36.685 12.096 1.397 1.00 70.62 112 GLY A N 1
ATOM 906 C CA . GLY A 1 112 ? -36.161 13.384 0.920 1.00 70.62 112 GLY A CA 1
ATOM 907 C C . GLY A 1 112 ? -34.686 13.663 1.242 1.00 70.62 112 GLY A C 1
ATOM 908 O O . GLY A 1 112 ? -34.211 14.754 0.941 1.00 70.62 112 GLY A O 1
ATOM 909 N N . GLY A 1 113 ? -33.943 12.714 1.830 1.00 64.06 113 GLY A N 1
ATOM 910 C CA . GLY A 1 113 ? -32.500 12.870 2.082 1.00 64.06 113 GLY A CA 1
ATOM 911 C C . GLY A 1 113 ? -32.160 13.666 3.347 1.00 64.06 113 GLY A C 1
ATOM 912 O O . GLY A 1 113 ? -31.003 14.023 3.569 1.00 64.06 113 GLY A O 1
ATOM 913 N N . VAL A 1 114 ? -33.159 13.960 4.182 1.00 60.66 114 VAL A N 1
ATOM 914 C CA . VAL A 1 114 ? -32.985 14.751 5.402 1.00 60.66 114 VAL A CA 1
ATOM 915 C C . VAL A 1 114 ? -32.512 13.832 6.528 1.00 60.66 114 VAL A C 1
ATOM 917 O O . VAL A 1 114 ? -33.243 12.941 6.958 1.00 60.66 114 VAL A O 1
ATOM 920 N N . VAL A 1 115 ? -31.281 14.044 7.002 1.00 64.19 115 VAL A N 1
ATOM 921 C CA . VAL A 1 115 ? -30.738 13.352 8.180 1.00 64.19 115 VAL A CA 1
ATOM 922 C C . VAL A 1 115 ? -31.333 13.992 9.430 1.00 64.19 115 VAL A C 1
ATOM 924 O O . VAL A 1 115 ? -31.088 15.173 9.702 1.00 64.19 115 VAL A O 1
ATOM 927 N N . ASN A 1 116 ? -32.121 13.240 10.198 1.00 61.69 116 ASN A N 1
ATOM 928 C CA . ASN A 1 116 ? -32.709 13.767 11.426 1.00 61.69 116 ASN A CA 1
ATOM 929 C C . ASN A 1 116 ? -31.646 13.824 12.536 1.00 61.69 116 ASN A C 1
ATOM 931 O O . ASN A 1 116 ? -31.397 12.849 13.239 1.00 61.69 116 ASN A O 1
ATOM 935 N N . LYS A 1 117 ? -31.006 14.991 12.696 1.00 58.47 117 LYS A N 1
ATOM 936 C CA . LYS A 1 117 ? -29.971 15.238 13.720 1.00 58.47 117 LYS A CA 1
ATOM 937 C C . LYS A 1 117 ? -30.436 14.988 15.163 1.00 58.47 117 LYS A C 1
ATOM 939 O O . LYS A 1 117 ? -29.580 14.879 16.030 1.00 58.47 117 LYS A O 1
ATOM 944 N N . LYS A 1 118 ? -31.747 14.915 15.434 1.00 57.28 118 LYS A N 1
ATOM 945 C CA . LYS A 1 118 ? -32.278 14.738 16.798 1.00 57.28 118 LYS A CA 1
ATOM 946 C C . LYS A 1 118 ? -32.111 13.325 17.359 1.00 57.28 118 LYS A C 1
ATOM 948 O O . LYS A 1 118 ? -32.259 13.149 18.557 1.00 57.28 118 LYS A O 1
ATOM 953 N N . GLU A 1 119 ? -31.806 12.341 16.517 1.00 56.12 119 GLU A N 1
ATOM 954 C CA . GLU A 1 119 ? -31.635 10.937 16.928 1.00 56.12 119 GLU A CA 1
ATOM 955 C C . GLU A 1 119 ? -30.155 10.557 17.126 1.00 56.12 119 GLU A C 1
ATOM 957 O O . GLU A 1 119 ? -29.816 9.410 17.393 1.00 56.12 119 GLU A O 1
ATOM 962 N N . PHE A 1 120 ? -29.266 11.547 17.000 1.00 51.66 120 PHE A N 1
ATOM 963 C CA . PHE A 1 120 ? -27.817 11.446 17.166 1.00 51.66 120 PHE A CA 1
ATOM 964 C C . PHE A 1 120 ? -27.398 11.897 18.580 1.00 51.66 120 PHE A C 1
ATOM 966 O O . PHE A 1 120 ? -26.463 12.678 18.733 1.00 51.66 120 PHE A O 1
ATOM 973 N N . GLU A 1 121 ? -28.110 11.454 19.617 1.00 49.62 121 GLU A N 1
ATOM 974 C CA . GLU A 1 121 ? -27.622 11.580 20.995 1.00 49.62 121 GLU A CA 1
ATOM 975 C C . GLU A 1 121 ? -26.958 10.254 21.383 1.00 49.62 121 GLU A C 1
ATOM 977 O O . GLU A 1 121 ? -27.595 9.201 21.370 1.00 49.62 121 GLU A O 1
ATOM 982 N N . LEU A 1 122 ? -25.637 10.332 21.578 1.00 47.22 122 LEU A N 1
ATOM 983 C CA . LEU A 1 122 ? -24.725 9.240 21.936 1.00 47.22 122 LEU A CA 1
ATOM 984 C C . LEU A 1 122 ? -24.940 8.762 23.374 1.00 47.22 122 LEU A C 1
ATOM 986 O O . LEU A 1 122 ? -25.123 9.635 24.252 1.00 47.22 122 LEU A O 1
#

Solvent-accessible surface area (backbone atoms only — not comparable to full-atom values): 7745 Å² total; per-residue (Å²): 109,71,68,59,50,63,70,74,47,83,86,80,91,49,82,76,73,81,47,84,89,52,94,88,52,79,95,80,83,74,95,78,71,88,75,66,68,52,60,54,54,51,49,51,51,48,53,53,53,55,54,51,50,53,52,53,49,58,48,61,77,43,47,81,81,44,42,71,64,45,53,52,54,53,51,53,54,52,48,55,51,52,51,53,52,50,52,41,55,75,70,46,60,76,54,84,71,50,70,68,57,51,57,52,48,58,72,42,41,42,96,88,73,50,64,58,72,86,78,71,74,131

Radius of gyration: 25.69 Å; Cα contacts (8 Å, |Δi|>4): 29; chains: 1; bounding box: 57×26×69 Å

pLDDT: mean 82.79, std 11.69, range [47.22, 96.44]

Nearest PDB structures (foldseek):
  8qby-assembly1_A  TM=8.154E-01  e=2.259E-05  Paracoccus denitrificans PD1222
  6q8o-assembly1_A  TM=8.508E-01  e=1.276E-04  Thermus thermophilus HB8
  6zjy-assembly1_A  TM=8.222E-01  e=5.572E-04  Thermus thermophilus
  8gzu-assembly1_n3  TM=7.490E-01  e=2.141E-03  Tetrahymena thermophila SB210
  7zme-assembly1_3  TM=8.373E-01  e=9.973E-03  Thermochaetoides thermophila DSM 1495

Secondary structure (DSSP, 8-state):
-HHHHHHHS-----GGGSSPP-TTS---S-S-----THHHHHHHHHHHHHHHHHHHHHHHHTHHHHHHHHHHHHHHHHHHHHHHHHHHHHTTTT--S-HHHHHHHHHHB-TTS-B-GGG---